Protein AF-A0A3C0CVM4-F1 (afdb_monomer_lite)

Secondary structure (DSSP, 8-state):
----TT-GGGSS--HHHHHHHHHHHHHHHHHH-GGGGTSPP-----TT--EEEEEEEE--------SS--S---SSEEEEEEEEE-----------GGG-

Foldseek 3Di:
DAPPPPCPVVDPDDPVRVVVVVVVVVVVCVVPVVVCVPDPDDDPPGPPDFWDKDFDKDACDDDDDDPVPPDPDDNIDGDDIDIGTDDDDDDDDDDDPVRD

Structure (mmCIF, N/CA/C/O backbone):
data_AF-A0A3C0CVM4-F1
#
_entry.id   AF-A0A3C0CVM4-F1
#
loop_
_atom_site.group_PDB
_atom_site.id
_atom_site.type_symbol
_atom_site.label_atom_id
_atom_site.label_alt_id
_atom_site.label_comp_id
_atom_site.label_asym_id
_atom_site.label_entity_id
_atom_site.label_seq_id
_atom_site.pdbx_PDB_ins_code
_atom_site.Cartn_x
_atom_site.Cartn_y
_atom_site.Cartn_z
_atom_site.occupancy
_atom_site.B_iso_or_equiv
_atom_site.auth_seq_id
_atom_site.auth_comp_id
_atom_site.auth_asym_id
_atom_site.auth_atom_id
_atom_site.pdbx_PDB_model_num
ATOM 1 N N . MET A 1 1 ? -4.529 21.313 1.629 1.00 33.03 1 M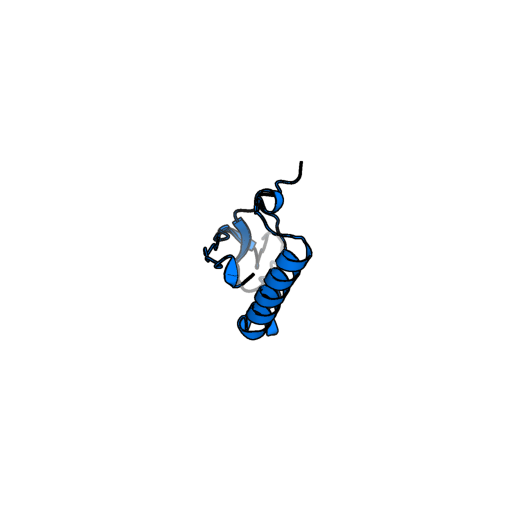ET A N 1
ATOM 2 C CA . MET A 1 1 ? -5.694 20.649 2.249 1.00 33.03 1 MET A CA 1
ATOM 3 C C . MET A 1 1 ? -5.475 19.150 2.100 1.00 33.03 1 MET A C 1
ATOM 5 O O . MET A 1 1 ? -5.660 18.626 1.011 1.00 33.03 1 MET A O 1
ATOM 9 N N . LEU A 1 2 ? -4.887 18.497 3.108 1.00 41.28 2 LEU A N 1
ATOM 10 C CA . LEU A 1 2 ? -4.549 17.072 3.027 1.00 41.28 2 LEU A CA 1
ATOM 11 C C . LEU A 1 2 ? -5.838 16.263 3.169 1.00 41.28 2 LEU A C 1
ATOM 13 O O . LEU A 1 2 ? -6.530 16.383 4.174 1.00 41.28 2 LEU A O 1
ATOM 17 N N . VAL A 1 3 ? -6.167 15.471 2.153 1.00 44.84 3 VAL A N 1
ATOM 18 C CA . VAL A 1 3 ? -7.326 14.578 2.169 1.00 44.84 3 VAL A CA 1
ATOM 19 C C . VAL A 1 3 ? -7.022 13.423 3.135 1.00 44.84 3 VAL A C 1
ATOM 21 O O . VAL A 1 3 ? -6.469 12.402 2.734 1.00 44.84 3 VAL A O 1
ATOM 24 N N . GLN A 1 4 ? -7.337 13.582 4.422 1.00 52.72 4 GLN A N 1
ATOM 25 C CA . GLN A 1 4 ? -7.409 12.463 5.366 1.00 52.72 4 GLN A CA 1
ATOM 26 C C . GLN A 1 4 ? -8.707 11.681 5.100 1.00 52.72 4 GLN A C 1
ATOM 28 O O . GLN A 1 4 ? -9.715 11.886 5.764 1.00 52.72 4 GLN A O 1
ATOM 33 N N . ASN A 1 5 ? -8.712 10.811 4.085 1.00 63.72 5 ASN A N 1
ATOM 34 C CA . ASN A 1 5 ? -9.898 10.034 3.689 1.00 63.72 5 ASN A CA 1
ATOM 35 C C . ASN A 1 5 ? -9.947 8.659 4.376 1.00 63.72 5 ASN A C 1
ATOM 37 O O . ASN A 1 5 ? -9.969 7.625 3.715 1.00 63.72 5 ASN A O 1
ATOM 41 N N . LEU A 1 6 ? -9.848 8.640 5.705 1.00 80.06 6 LEU A N 1
ATOM 42 C CA . LEU A 1 6 ? -9.957 7.401 6.490 1.00 80.06 6 LEU A CA 1
ATOM 43 C C . LEU A 1 6 ? -11.032 7.477 7.580 1.00 80.06 6 LEU A C 1
ATOM 45 O O . LEU A 1 6 ? -11.286 6.459 8.211 1.00 80.06 6 LEU A O 1
ATOM 49 N N . LEU A 1 7 ? -11.630 8.661 7.801 1.00 85.56 7 LEU A N 1
ATOM 50 C CA . LEU A 1 7 ? -12.728 8.908 8.752 1.00 85.56 7 LEU A CA 1
ATOM 51 C C . LEU A 1 7 ? -12.509 8.259 10.135 1.00 85.56 7 LEU A C 1
ATOM 53 O O . LEU A 1 7 ? -13.446 7.793 10.774 1.00 85.56 7 LEU A O 1
ATOM 57 N N . ARG A 1 8 ? -11.251 8.202 10.601 1.00 86.75 8 ARG A N 1
ATOM 58 C CA . ARG A 1 8 ? -10.894 7.508 11.851 1.00 86.75 8 ARG A CA 1
ATOM 59 C C . ARG A 1 8 ? -11.505 8.163 13.084 1.00 86.75 8 ARG A C 1
ATOM 61 O O . ARG A 1 8 ? -11.833 7.459 14.031 1.00 86.75 8 ARG A O 1
ATOM 68 N N . GLU A 1 9 ? -11.672 9.480 13.039 1.00 85.69 9 GLU A N 1
ATOM 69 C CA . GLU A 1 9 ? -12.250 10.275 14.128 1.00 85.69 9 GLU A CA 1
ATOM 70 C C . GLU A 1 9 ? -13.761 10.043 14.291 1.00 85.69 9 GLU A C 1
ATOM 72 O O . GLU A 1 9 ? -14.304 10.280 15.366 1.00 85.69 9 GLU A O 1
ATOM 77 N N . ASP A 1 10 ? -14.439 9.545 13.250 1.00 87.38 10 ASP A N 1
ATOM 78 C CA . ASP A 1 10 ? -15.871 9.226 13.303 1.00 87.38 10 ASP A CA 1
ATOM 79 C C . ASP A 1 10 ? -16.126 7.837 13.914 1.00 87.38 10 ASP A C 1
ATOM 81 O O . ASP A 1 10 ? -17.268 7.473 14.211 1.00 87.38 10 ASP A O 1
ATOM 85 N N . ALA A 1 11 ? -15.071 7.035 14.095 1.00 87.62 11 ALA A N 1
ATOM 86 C CA . ALA A 1 11 ? -15.173 5.730 14.724 1.00 87.62 11 ALA A CA 1
ATOM 87 C C . ALA A 1 11 ? -15.224 5.875 16.255 1.00 87.62 11 ALA A C 1
ATOM 89 O O . ALA A 1 11 ? -14.456 6.649 16.826 1.00 87.62 11 ALA A O 1
ATOM 90 N N . PRO A 1 12 ? -16.057 5.083 16.951 1.00 89.38 12 PRO A N 1
ATOM 91 C CA . PRO A 1 12 ? -16.182 5.131 18.405 1.00 89.38 12 PRO A CA 1
ATOM 92 C C . PRO A 1 12 ? -15.014 4.416 19.112 1.00 89.38 12 PRO A C 1
ATOM 94 O O . PRO A 1 12 ? -15.250 3.592 19.984 1.00 89.38 12 PRO A O 1
ATOM 97 N N . LEU A 1 13 ? -13.766 4.682 18.723 1.00 89.19 13 LEU A N 1
ATOM 98 C CA . LEU A 1 13 ? -12.576 4.026 19.270 1.00 89.19 13 LEU A CA 1
ATOM 99 C C . LEU A 1 13 ? -11.648 5.036 19.932 1.00 89.19 13 LEU A C 1
ATOM 101 O O . LEU A 1 13 ? -11.373 6.110 19.393 1.00 89.19 13 LEU A O 1
ATOM 105 N N . ALA A 1 14 ? -11.118 4.666 21.089 1.00 91.06 14 ALA A N 1
ATOM 106 C CA . ALA A 1 14 ? -10.116 5.448 21.781 1.00 91.06 14 ALA A CA 1
ATOM 107 C C . ALA A 1 14 ? -8.739 5.339 21.082 1.00 91.06 14 ALA A C 1
ATOM 109 O O . ALA A 1 14 ? -8.444 4.355 20.394 1.00 91.06 14 ALA A O 1
ATOM 110 N N . PRO A 1 15 ? -7.832 6.320 21.262 1.00 90.88 15 PRO A N 1
ATOM 111 C CA . PRO A 1 15 ? -6.527 6.314 20.590 1.00 90.88 15 PRO A CA 1
ATOM 112 C C . PRO A 1 15 ? -5.663 5.076 20.887 1.00 90.88 15 PRO A C 1
ATOM 114 O O . PRO A 1 15 ? -4.887 4.627 20.045 1.00 90.88 15 PRO A O 1
ATOM 117 N N . ASN A 1 16 ? -5.776 4.510 22.090 1.00 92.31 16 ASN A N 1
ATOM 118 C CA . ASN A 1 16 ? -5.091 3.277 22.480 1.00 92.31 16 ASN A CA 1
ATOM 119 C C . ASN A 1 16 ? -5.630 2.048 21.730 1.00 92.31 16 ASN A C 1
ATOM 121 O O . ASN A 1 16 ? -4.838 1.196 21.335 1.00 92.31 16 ASN A O 1
ATOM 125 N N . GLU A 1 17 ? -6.939 1.967 21.499 1.00 92.06 17 GLU A N 1
ATOM 126 C CA . GLU A 1 17 ? -7.572 0.876 20.746 1.00 92.06 17 GLU A CA 1
ATOM 127 C C . GLU A 1 17 ? -7.142 0.923 19.274 1.00 92.06 17 GLU A C 1
ATOM 129 O O . GLU A 1 17 ? -6.716 -0.089 18.715 1.00 92.06 17 GLU A O 1
ATOM 134 N N . TRP A 1 18 ? -7.121 2.121 18.677 1.00 92.31 18 TRP A N 1
ATOM 135 C CA . TRP A 1 18 ? -6.580 2.337 17.332 1.00 92.31 18 TRP A CA 1
ATOM 136 C C . TRP A 1 18 ? -5.123 1.891 17.204 1.00 92.31 18 TRP A C 1
ATOM 138 O O . TRP A 1 18 ? -4.766 1.212 16.241 1.00 92.31 18 TRP A O 1
ATOM 148 N N . ASN A 1 19 ? -4.289 2.220 18.193 1.00 93.88 19 ASN A N 1
ATOM 149 C CA . ASN A 1 1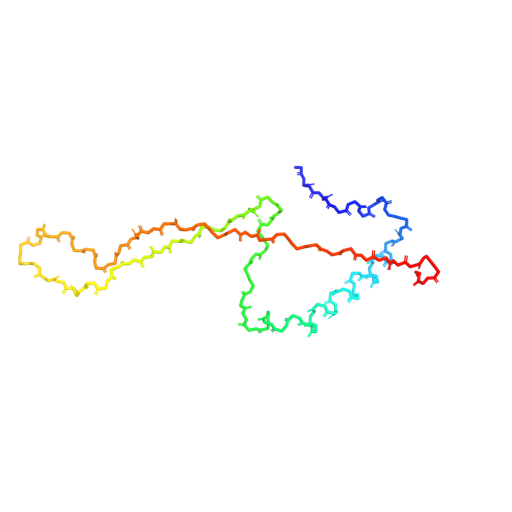9 ? -2.894 1.790 18.210 1.00 93.88 19 ASN A CA 1
ATOM 150 C C . ASN A 1 19 ? -2.764 0.260 18.264 1.00 93.88 19 ASN A C 1
ATOM 152 O O . ASN A 1 19 ? -1.919 -0.298 17.563 1.00 93.88 19 ASN A O 1
ATOM 156 N N . SER A 1 20 ? -3.599 -0.425 19.052 1.00 93.50 20 SER A N 1
ATOM 157 C CA . SER A 1 20 ? -3.622 -1.894 19.109 1.00 93.50 20 SER A CA 1
ATOM 158 C C . SER A 1 20 ? -3.961 -2.506 17.745 1.00 93.50 20 SER A C 1
ATOM 160 O O . SER A 1 20 ? -3.287 -3.437 17.295 1.00 93.50 20 SER A O 1
ATOM 162 N N . ILE A 1 21 ? -4.956 -1.944 17.050 1.00 92.88 21 ILE A N 1
ATOM 163 C CA . ILE A 1 21 ? -5.356 -2.375 15.702 1.00 92.88 21 ILE A CA 1
ATOM 164 C C . ILE A 1 21 ? -4.217 -2.143 14.701 1.00 92.88 21 ILE A C 1
ATOM 166 O O . ILE A 1 21 ? -3.832 -3.064 13.978 1.00 92.88 21 ILE A O 1
ATOM 170 N N . ASP A 1 22 ? -3.636 -0.942 14.678 1.00 94.88 22 ASP A N 1
ATOM 171 C CA . ASP A 1 22 ? -2.552 -0.595 13.755 1.00 94.88 22 ASP A CA 1
ATOM 172 C C . ASP A 1 22 ? -1.331 -1.503 13.955 1.00 94.88 22 ASP A C 1
ATOM 174 O O . ASP A 1 22 ? -0.744 -1.986 12.982 1.00 94.88 22 ASP A O 1
ATOM 178 N N . GLN A 1 23 ? -0.972 -1.806 15.205 1.00 97.12 23 GLN A N 1
ATOM 179 C CA . GLN A 1 23 ? 0.118 -2.732 15.511 1.00 97.12 23 GLN A CA 1
ATOM 180 C C . GLN A 1 23 ? -0.166 -4.143 14.992 1.00 97.12 23 GLN A C 1
ATOM 182 O O . GLN A 1 23 ? 0.698 -4.738 14.341 1.00 97.12 23 GLN A O 1
ATOM 187 N N . ALA A 1 24 ? -1.369 -4.670 15.231 1.00 95.44 24 ALA A N 1
ATOM 188 C CA . ALA A 1 24 ? -1.758 -5.992 14.749 1.00 95.44 24 ALA A CA 1
ATOM 189 C C . ALA A 1 24 ? -1.703 -6.077 13.213 1.00 95.44 24 ALA A C 1
ATOM 191 O O . ALA A 1 24 ? -1.143 -7.032 12.659 1.00 95.44 24 ALA A O 1
ATOM 192 N N . VAL A 1 25 ? -2.206 -5.052 12.516 1.00 95.00 25 VAL A N 1
ATOM 193 C CA . VAL A 1 25 ? -2.187 -4.966 11.047 1.00 95.00 25 VAL A CA 1
ATOM 194 C C . VAL A 1 25 ? -0.755 -4.893 10.515 1.00 95.00 25 VAL A C 1
ATOM 196 O O . VAL A 1 25 ? -0.387 -5.664 9.625 1.00 95.00 25 VAL A O 1
ATOM 199 N N . VAL A 1 26 ? 0.079 -4.007 11.066 1.00 96.25 26 VAL A N 1
ATOM 200 C CA . VAL A 1 26 ? 1.466 -3.820 10.612 1.00 96.25 26 VAL A CA 1
ATOM 201 C C . VAL A 1 26 ? 2.300 -5.079 10.843 1.00 96.25 26 VAL A C 1
ATOM 203 O O . VAL A 1 26 ? 3.053 -5.478 9.950 1.00 96.25 26 VAL A O 1
ATOM 206 N N . ASN A 1 27 ? 2.164 -5.726 12.001 1.00 97.06 27 ASN A N 1
ATOM 207 C CA . ASN A 1 27 ? 2.898 -6.953 12.313 1.00 97.06 27 ASN A CA 1
A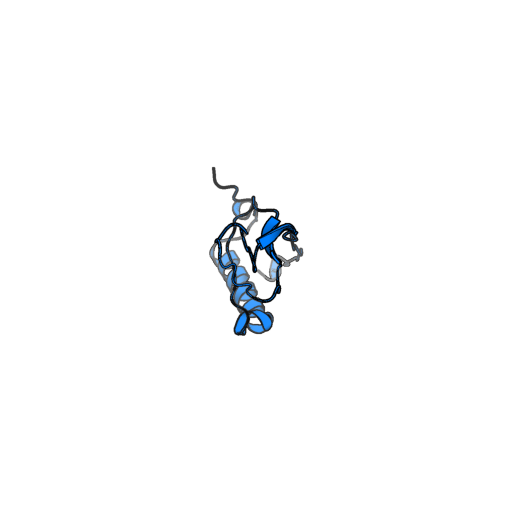TOM 208 C C . ASN A 1 27 ? 2.497 -8.087 11.365 1.00 97.06 27 ASN A C 1
ATOM 210 O O . ASN A 1 27 ? 3.359 -8.692 10.724 1.00 97.06 27 ASN A O 1
ATOM 214 N N . THR A 1 28 ? 1.193 -8.279 11.160 1.00 96.50 28 THR A N 1
ATOM 215 C CA . THR A 1 28 ? 0.680 -9.275 10.212 1.00 96.50 28 THR A CA 1
ATOM 216 C C . THR A 1 28 ? 1.178 -9.002 8.789 1.00 96.50 28 THR A C 1
ATOM 218 O O . THR A 1 28 ? 1.629 -9.913 8.092 1.00 96.50 28 THR A O 1
ATOM 221 N N . ALA A 1 29 ? 1.164 -7.742 8.344 1.00 94.50 29 ALA A N 1
ATOM 222 C CA . ALA A 1 29 ? 1.643 -7.367 7.016 1.00 94.50 29 ALA A CA 1
ATOM 223 C C . ALA A 1 29 ? 3.144 -7.654 6.831 1.00 94.50 29 ALA A C 1
ATOM 225 O O . ALA A 1 29 ? 3.539 -8.181 5.79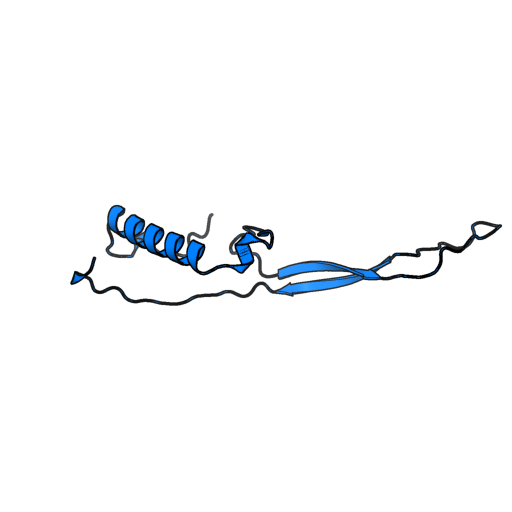0 1.00 94.50 29 ALA A O 1
ATOM 226 N N . LYS A 1 30 ? 3.985 -7.363 7.834 1.00 93.31 30 LYS A N 1
ATOM 227 C CA . LYS A 1 30 ? 5.431 -7.660 7.800 1.00 93.31 30 LYS A CA 1
ATOM 228 C C . LYS A 1 30 ? 5.718 -9.159 7.661 1.00 93.31 30 LYS A C 1
ATOM 230 O O . LYS A 1 30 ? 6.640 -9.561 6.943 1.00 93.31 30 LYS A O 1
ATOM 235 N N . GLU A 1 31 ? 4.928 -9.993 8.328 1.00 95.12 31 GLU A N 1
ATOM 236 C CA . GLU A 1 31 ? 5.080 -11.447 8.273 1.00 95.12 31 GLU A CA 1
ATOM 237 C C . GLU A 1 31 ? 4.629 -12.029 6.930 1.00 95.12 31 GLU A C 1
ATOM 239 O O . GLU A 1 31 ? 5.299 -12.912 6.392 1.00 95.12 31 GLU A O 1
ATOM 244 N N . ARG A 1 32 ? 3.524 -11.520 6.369 1.00 95.81 32 ARG A N 1
ATOM 245 C CA . ARG A 1 32 ? 2.874 -12.098 5.182 1.00 95.81 32 ARG A CA 1
ATOM 246 C C . ARG A 1 32 ? 3.370 -11.539 3.847 1.00 95.81 32 ARG A C 1
ATOM 248 O O . ARG A 1 32 ? 3.401 -12.277 2.865 1.00 95.81 32 ARG A O 1
ATOM 255 N N . LEU A 1 33 ? 3.786 -10.272 3.774 1.00 93.94 33 LEU A N 1
ATOM 256 C CA . LEU A 1 33 ? 4.230 -9.631 2.525 1.00 93.94 33 LEU A CA 1
ATOM 257 C C . LEU A 1 33 ? 5.688 -9.980 2.181 1.00 93.94 33 LEU A C 1
ATOM 259 O O . LEU A 1 33 ? 6.584 -9.138 2.237 1.00 93.94 33 LEU A O 1
ATOM 263 N N . VAL A 1 34 ? 5.925 -11.233 1.787 1.00 94.38 34 VAL A N 1
ATOM 264 C CA . VAL A 1 34 ? 7.272 -11.775 1.537 1.00 94.38 34 VAL A CA 1
ATOM 265 C C . VAL A 1 34 ? 8.035 -11.076 0.408 1.00 94.38 34 VAL A C 1
ATOM 267 O O . VAL A 1 34 ? 9.232 -10.842 0.554 1.00 94.38 34 VAL A O 1
ATOM 270 N N . CYS A 1 35 ? 7.373 -10.673 -0.682 1.00 93.75 35 CYS A N 1
ATOM 271 C CA . CYS A 1 35 ? 8.056 -10.064 -1.832 1.00 93.75 35 CYS A CA 1
ATOM 272 C C . CYS A 1 35 ? 8.744 -8.733 -1.486 1.00 93.75 35 CYS A C 1
ATOM 274 O O . CYS A 1 35 ? 9.795 -8.418 -2.036 1.00 93.75 35 CYS A O 1
ATOM 276 N N . ARG A 1 36 ? 8.209 -7.977 -0.515 1.00 91.56 36 ARG A N 1
ATOM 277 C CA . ARG A 1 36 ? 8.795 -6.702 -0.056 1.00 91.56 36 ARG A CA 1
ATOM 278 C C . ARG A 1 36 ? 10.137 -6.865 0.666 1.00 91.56 36 ARG A C 1
ATOM 280 O O . ARG A 1 36 ? 10.773 -5.867 0.978 1.00 91.56 36 ARG A O 1
ATOM 287 N N . ARG A 1 37 ? 10.558 -8.100 0.962 1.00 90.06 37 ARG A N 1
ATOM 288 C CA . ARG A 1 37 ? 11.848 -8.386 1.610 1.00 90.06 37 ARG A CA 1
ATOM 289 C C . ARG A 1 37 ? 13.029 -8.300 0.646 1.00 90.06 37 ARG A C 1
ATOM 291 O O . ARG A 1 37 ? 14.147 -8.106 1.102 1.00 90.06 37 ARG A O 1
ATOM 298 N N . PHE A 1 38 ? 12.788 -8.466 -0.653 1.00 93.94 38 PHE A N 1
ATOM 299 C CA . PHE A 1 38 ? 13.843 -8.469 -1.672 1.00 93.94 38 PHE A CA 1
ATOM 300 C C . PHE A 1 38 ? 13.530 -7.583 -2.884 1.00 93.94 38 PHE A C 1
ATOM 302 O O . PHE A 1 38 ? 14.447 -7.219 -3.613 1.00 93.94 38 PHE A O 1
ATOM 309 N N . ILE A 1 39 ? 12.267 -7.200 -3.100 1.00 94.12 39 ILE A N 1
ATOM 310 C CA . ILE A 1 39 ? 11.897 -6.182 -4.088 1.00 94.12 39 ILE A CA 1
ATOM 311 C C . ILE A 1 39 ? 11.851 -4.822 -3.394 1.00 94.12 39 ILE A C 1
ATOM 313 O O . ILE A 1 39 ? 11.100 -4.639 -2.431 1.00 94.12 39 ILE A O 1
ATOM 317 N N . SER A 1 40 ? 12.624 -3.863 -3.906 1.00 91.81 40 SER A N 1
ATOM 318 C CA . SER A 1 40 ? 12.620 -2.482 -3.423 1.00 91.81 40 SER A CA 1
ATOM 319 C C . SER A 1 40 ? 11.228 -1.863 -3.526 1.00 91.81 40 SER A C 1
ATOM 321 O O . SER A 1 40 ? 10.560 -1.945 -4.558 1.00 91.81 40 SER A O 1
ATOM 323 N N . VAL A 1 41 ? 10.793 -1.218 -2.447 1.00 90.19 41 VAL A N 1
ATOM 324 C CA . VAL A 1 41 ? 9.507 -0.520 -2.403 1.00 90.19 41 VAL A CA 1
ATOM 325 C C . VAL A 1 41 ? 9.667 0.867 -3.021 1.00 90.19 41 VAL A C 1
ATOM 327 O O . VAL A 1 41 ? 10.553 1.623 -2.633 1.00 90.19 41 VAL A O 1
ATOM 330 N N . PHE A 1 42 ? 8.784 1.207 -3.958 1.00 87.19 42 PHE A N 1
ATOM 331 C CA . PHE A 1 42 ? 8.712 2.525 -4.586 1.00 87.19 42 PHE A CA 1
ATOM 332 C C . PHE A 1 42 ? 7.484 3.289 -4.070 1.00 87.19 42 PHE A C 1
ATOM 334 O O . PHE A 1 42 ? 6.362 2.792 -4.170 1.00 87.19 42 PHE A O 1
ATOM 341 N N . GLY A 1 43 ? 7.683 4.480 -3.500 1.00 86.56 43 GLY A N 1
ATOM 342 C CA . GLY A 1 43 ? 6.619 5.314 -2.921 1.00 86.56 43 GLY A CA 1
ATOM 343 C C . GLY A 1 43 ? 6.952 5.822 -1.509 1.00 86.56 43 GLY A C 1
ATOM 344 O O . GLY A 1 43 ? 8.064 5.589 -1.036 1.00 86.56 43 GLY A O 1
ATOM 345 N N . PRO A 1 44 ? 6.015 6.500 -0.812 1.00 87.50 44 PRO A N 1
ATOM 346 C CA . PRO A 1 44 ? 4.593 6.671 -1.129 1.00 87.50 44 PRO A CA 1
ATOM 347 C C . PRO A 1 44 ? 4.330 7.782 -2.157 1.00 87.50 44 PRO A C 1
ATOM 349 O O . PRO A 1 44 ? 4.827 8.893 -2.027 1.00 87.50 44 PRO A O 1
ATOM 352 N N . LEU A 1 45 ? 3.505 7.491 -3.165 1.00 88.50 45 LEU A N 1
ATOM 353 C CA . LEU A 1 45 ? 3.209 8.429 -4.260 1.00 88.50 45 LEU A CA 1
ATOM 354 C C . LEU A 1 45 ? 2.088 9.429 -3.923 1.00 88.50 45 LEU A C 1
ATOM 356 O O . LEU A 1 45 ? 1.948 10.450 -4.585 1.00 88.50 45 LEU A O 1
ATOM 360 N N . GLY A 1 46 ? 1.316 9.161 -2.868 1.00 85.44 46 GLY A N 1
ATOM 361 C CA . GLY A 1 46 ? 0.168 9.972 -2.460 1.00 85.44 46 GLY A CA 1
ATOM 362 C C . GLY A 1 46 ? -1.154 9.507 -3.081 1.00 85.44 46 GLY A C 1
ATOM 363 O O . GLY A 1 46 ? -1.181 8.796 -4.082 1.00 85.44 46 GLY A O 1
ATOM 364 N N . ALA A 1 47 ? -2.270 9.910 -2.465 1.00 80.00 47 ALA A N 1
ATOM 365 C CA . ALA A 1 47 ? -3.614 9.418 -2.799 1.00 80.00 47 ALA A CA 1
ATOM 366 C C . ALA A 1 47 ? -4.146 9.875 -4.174 1.00 80.00 47 ALA A C 1
ATOM 368 O O . ALA A 1 47 ? -5.108 9.305 -4.675 1.00 80.00 47 ALA A O 1
ATOM 369 N N . GLY A 1 48 ? -3.541 10.904 -4.777 1.00 83.94 48 GLY A N 1
ATOM 370 C CA . GLY A 1 48 ? -3.955 11.436 -6.080 1.00 83.94 48 GLY A CA 1
ATOM 371 C C . GLY A 1 48 ? -3.270 10.787 -7.286 1.00 83.94 48 GLY A C 1
ATOM 372 O O . GLY A 1 48 ? -3.632 11.096 -8.418 1.00 83.94 48 GLY A O 1
ATOM 373 N N . VAL A 1 49 ? -2.273 9.920 -7.079 1.00 89.31 49 VAL A N 1
ATOM 374 C CA . VAL A 1 49 ? -1.505 9.326 -8.182 1.00 89.31 49 VAL A CA 1
ATOM 375 C C . VAL A 1 49 ? -2.197 8.063 -8.678 1.00 89.31 49 VAL A C 1
ATOM 377 O O . VAL A 1 49 ? -2.336 7.092 -7.942 1.00 89.31 49 VAL A O 1
ATOM 380 N N . GLN A 1 50 ? -2.608 8.076 -9.946 1.00 90.38 50 GLN A N 1
ATOM 381 C CA . GLN A 1 50 ? -3.353 6.977 -10.571 1.00 90.38 50 GLN A CA 1
ATOM 382 C C . GLN A 1 50 ? -2.505 6.117 -11.513 1.00 90.38 50 GLN A C 1
ATOM 384 O O . GLN A 1 50 ? -2.876 4.981 -11.798 1.00 90.38 50 GLN A O 1
ATOM 389 N N . ALA A 1 51 ? -1.377 6.631 -12.008 1.00 91.62 51 ALA A N 1
ATOM 390 C CA . ALA A 1 51 ? -0.497 5.903 -12.913 1.00 91.62 51 ALA A CA 1
ATOM 391 C C . ALA A 1 51 ? 0.958 6.364 -12.788 1.00 91.62 51 ALA A C 1
ATOM 393 O O . ALA A 1 51 ? 1.231 7.503 -12.409 1.00 91.62 51 ALA A O 1
ATOM 394 N N . ILE A 1 52 ? 1.882 5.474 -13.145 1.00 91.81 52 ILE A N 1
ATOM 395 C CA . ILE A 1 52 ? 3.317 5.748 -13.240 1.00 91.81 52 ILE A CA 1
ATOM 396 C C . ILE A 1 52 ? 3.704 5.781 -14.718 1.00 91.81 52 ILE A C 1
ATOM 398 O O . ILE A 1 52 ? 3.357 4.870 -15.475 1.00 91.81 52 ILE A O 1
ATOM 402 N N . CYS A 1 53 ? 4.431 6.821 -15.123 1.00 90.31 53 CYS A N 1
ATOM 403 C CA . CYS A 1 53 ? 5.041 6.893 -16.447 1.00 90.31 53 CYS A CA 1
ATOM 404 C C . CYS A 1 53 ? 6.241 5.945 -16.511 1.00 90.31 53 CYS A C 1
ATOM 406 O O . CYS A 1 53 ? 7.149 6.037 -15.687 1.00 90.31 53 CYS A O 1
ATOM 408 N N . GLN A 1 54 ? 6.258 5.070 -17.507 1.00 88.88 54 GLN A N 1
ATOM 409 C CA . GLN A 1 54 ? 7.380 4.201 -17.825 1.00 88.88 54 GLN A CA 1
ATOM 410 C C . GLN A 1 54 ? 7.795 4.449 -19.274 1.00 88.88 54 GLN A C 1
ATOM 412 O O . GLN A 1 54 ? 7.059 4.100 -20.201 1.00 88.88 54 GLN A O 1
ATOM 417 N N . ASP A 1 55 ? 8.980 5.025 -19.448 1.00 88.56 55 ASP A N 1
ATOM 418 C CA . ASP A 1 55 ? 9.595 5.213 -20.758 1.00 88.56 55 ASP A CA 1
ATOM 419 C C . ASP A 1 55 ? 10.263 3.907 -21.200 1.00 88.56 55 ASP A C 1
ATOM 421 O O . ASP A 1 55 ? 11.049 3.310 -20.462 1.00 88.56 55 ASP A O 1
ATOM 425 N N . ILE A 1 56 ? 9.890 3.437 -22.388 1.00 84.19 56 ILE A N 1
ATOM 426 C CA . ILE A 1 56 ? 10.437 2.247 -23.031 1.00 84.19 56 ILE A CA 1
ATOM 427 C C . ILE A 1 56 ? 11.401 2.741 -24.107 1.00 84.19 56 ILE A C 1
ATOM 429 O O . ILE A 1 56 ? 11.003 3.422 -25.055 1.00 84.19 56 ILE A O 1
ATOM 433 N N . PHE A 1 57 ? 12.677 2.425 -23.918 1.00 83.62 57 PHE A N 1
ATOM 434 C CA . PHE A 1 57 ? 13.731 2.701 -24.883 1.00 83.62 57 PHE A CA 1
ATOM 435 C C . PHE A 1 57 ? 13.935 1.469 -25.764 1.00 83.62 57 PHE A C 1
ATOM 437 O O . PHE A 1 57 ? 13.944 0.346 -25.257 1.00 83.62 57 PHE A O 1
ATOM 444 N N . ALA A 1 58 ? 14.104 1.697 -27.061 1.00 76.94 58 ALA A N 1
ATOM 445 C CA . ALA A 1 58 ? 14.416 0.682 -28.056 1.00 76.94 58 ALA A CA 1
ATOM 446 C C . ALA A 1 58 ? 15.620 1.124 -28.895 1.00 76.94 58 ALA A C 1
ATOM 448 O O . ALA A 1 58 ? 16.206 2.178 -28.654 1.00 76.94 58 ALA A O 1
ATOM 449 N N . GLY A 1 59 ? 16.016 0.295 -29.854 1.00 73.19 59 GLY A N 1
ATOM 450 C CA . GLY A 1 59 ? 17.291 0.422 -30.550 1.00 73.19 59 GLY A CA 1
ATOM 451 C C . GLY A 1 59 ? 18.304 -0.563 -29.973 1.00 73.19 59 GLY A C 1
ATOM 452 O O . GLY A 1 59 ? 18.721 -0.480 -28.818 1.00 73.19 59 GLY A O 1
ATOM 453 N N . VAL A 1 60 ? 18.642 -1.553 -30.790 1.00 67.00 60 VAL A N 1
ATOM 454 C CA . VAL A 1 60 ? 19.760 -2.489 -30.588 1.00 67.00 60 VAL A CA 1
ATOM 455 C C . VAL A 1 60 ? 20.642 -2.505 -31.836 1.00 67.00 60 VAL A C 1
ATOM 457 O O . VAL A 1 60 ? 21.346 -3.478 -32.105 1.00 67.00 60 VAL A O 1
ATOM 460 N N . ASP A 1 61 ? 20.566 -1.436 -32.627 1.00 71.88 61 ASP A N 1
ATOM 461 C CA . ASP A 1 61 ? 21.295 -1.335 -33.878 1.00 71.88 61 ASP A CA 1
ATOM 462 C C . ASP A 1 61 ? 22.796 -1.290 -33.596 1.00 71.88 61 ASP A C 1
ATOM 464 O O . ASP A 1 61 ? 23.265 -0.665 -32.637 1.00 71.88 61 ASP A O 1
ATOM 468 N N . ALA A 1 62 ? 23.564 -1.999 -34.426 1.00 69.38 62 ALA A N 1
ATOM 469 C CA . ALA A 1 62 ? 25.012 -1.993 -34.319 1.00 69.38 62 ALA A CA 1
ATOM 470 C C . ALA A 1 62 ? 25.520 -0.556 -34.478 1.00 69.38 62 ALA A C 1
ATOM 472 O O . ALA A 1 62 ? 25.086 0.156 -35.382 1.00 69.38 62 ALA A O 1
ATOM 473 N N . GLY A 1 63 ? 26.451 -0.140 -33.616 1.00 67.25 63 GLY A N 1
ATOM 474 C CA . GLY A 1 63 ? 27.097 1.161 -33.749 1.00 67.25 63 GLY A CA 1
ATOM 475 C C . GLY A 1 63 ? 27.757 1.265 -35.120 1.00 67.25 63 GLY A C 1
ATOM 476 O O . GLY A 1 63 ? 28.663 0.492 -35.431 1.00 67.25 63 GLY A O 1
ATOM 477 N N . GLN A 1 64 ? 27.279 2.190 -35.946 1.00 66.44 64 GLN A N 1
ATOM 478 C CA . GLN A 1 64 ? 27.851 2.450 -37.261 1.00 66.44 64 GLN A CA 1
ATOM 479 C C . GLN A 1 64 ? 28.854 3.603 -37.159 1.00 66.44 64 GLN A C 1
ATOM 481 O O . GLN A 1 64 ? 28.761 4.461 -36.281 1.00 66.44 64 GLN A O 1
ATOM 486 N N . MET A 1 65 ? 29.859 3.596 -38.030 1.00 67.00 65 MET A N 1
ATOM 487 C CA . MET A 1 65 ? 30.829 4.681 -38.144 1.00 67.00 65 MET A CA 1
ATOM 488 C C . MET A 1 65 ? 30.715 5.265 -39.546 1.00 67.00 65 MET A C 1
ATOM 490 O O . MET A 1 65 ? 30.993 4.573 -40.524 1.00 67.00 65 MET A O 1
ATOM 494 N N . SER A 1 66 ? 30.316 6.533 -39.639 1.00 73.31 66 SER A N 1
ATOM 495 C CA . SER A 1 66 ? 30.277 7.270 -40.903 1.00 73.31 66 SER A CA 1
ATOM 496 C C . SER A 1 66 ? 31.544 8.108 -41.061 1.00 73.31 66 SER A C 1
ATOM 498 O O . SER A 1 66 ? 31.974 8.786 -40.129 1.00 73.31 66 SER A O 1
ATOM 500 N N . LEU A 1 67 ? 32.147 8.072 -42.251 1.00 74.12 67 LEU A N 1
ATOM 501 C CA . LEU A 1 67 ? 33.374 8.813 -42.571 1.00 74.12 67 LEU A CA 1
ATOM 502 C C . LEU A 1 67 ? 33.148 10.334 -42.637 1.00 74.12 67 LEU A C 1
ATOM 504 O O . LEU A 1 67 ? 34.069 11.102 -42.375 1.00 74.12 67 LEU A O 1
ATOM 508 N N . LEU A 1 68 ? 31.931 10.754 -42.990 1.00 82.38 68 LEU A N 1
ATOM 509 C CA . LEU A 1 68 ? 31.543 12.160 -43.152 1.00 82.38 68 LEU A CA 1
ATOM 510 C C . LEU A 1 68 ? 30.738 12.692 -41.955 1.00 82.38 68 LEU A C 1
ATOM 512 O O . LEU A 1 68 ? 30.542 13.897 -41.845 1.00 82.38 68 LEU A O 1
ATOM 516 N N . GLY A 1 69 ? 30.291 11.810 -41.053 1.00 71.12 69 GLY A N 1
ATOM 517 C CA . GLY A 1 69 ? 29.493 12.188 -39.881 1.00 71.12 69 GLY A CA 1
ATOM 518 C C . GLY A 1 69 ? 28.085 12.694 -40.213 1.00 71.12 69 GLY A C 1
ATOM 519 O O . GLY A 1 69 ? 27.488 13.379 -39.395 1.00 71.12 69 GLY A O 1
ATOM 520 N N . GLU A 1 70 ? 27.569 12.385 -41.406 1.00 72.88 70 GLU A N 1
ATOM 521 C CA . GLU A 1 70 ? 26.272 12.881 -41.902 1.00 72.88 70 GLU A CA 1
ATOM 522 C C . GLU A 1 70 ? 25.058 12.123 -41.337 1.00 72.88 70 GLU A C 1
ATOM 524 O O . GLU A 1 70 ? 23.927 12.578 -41.487 1.00 72.88 70 GLU A O 1
ATOM 529 N N . GLU A 1 71 ? 25.272 10.977 -40.687 1.00 68.88 71 GLU A N 1
ATOM 530 C CA . GLU A 1 71 ? 24.197 10.167 -40.114 1.00 68.88 71 GLU A CA 1
ATOM 531 C C . GLU A 1 71 ? 24.064 10.426 -38.609 1.00 68.88 71 GLU A C 1
ATOM 533 O O . GLU A 1 71 ? 24.987 10.160 -37.835 1.00 68.88 71 GLU A O 1
ATOM 538 N N . ASP A 1 72 ? 22.885 10.892 -38.189 1.00 62.97 72 ASP A N 1
ATOM 539 C CA . ASP A 1 72 ? 22.482 10.918 -36.781 1.00 62.97 72 ASP A CA 1
ATOM 540 C C . ASP A 1 72 ? 22.150 9.489 -36.333 1.00 62.97 72 ASP A C 1
ATOM 542 O O . ASP A 1 72 ? 21.012 9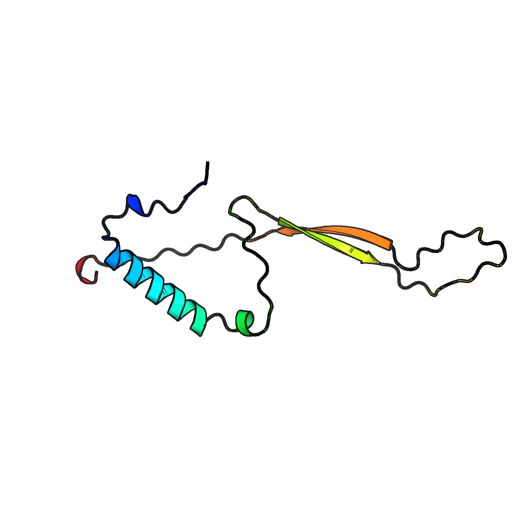.016 -36.388 1.00 62.97 72 ASP A O 1
ATOM 546 N N . ILE A 1 73 ? 23.186 8.757 -35.930 1.00 67.56 73 ILE A N 1
ATOM 547 C CA . ILE A 1 73 ? 23.052 7.373 -35.484 1.00 67.56 73 ILE A CA 1
ATOM 548 C C . ILE A 1 73 ? 22.601 7.396 -34.021 1.00 67.56 73 ILE A C 1
ATOM 550 O O . ILE A 1 73 ? 23.372 7.715 -33.112 1.00 67.56 73 ILE A O 1
ATOM 554 N N . HIS A 1 74 ? 21.340 7.035 -33.786 1.00 68.50 74 HIS A N 1
ATOM 555 C CA . HIS A 1 74 ? 20.769 6.860 -32.450 1.00 68.50 74 HIS A CA 1
ATOM 556 C C . HIS A 1 74 ? 20.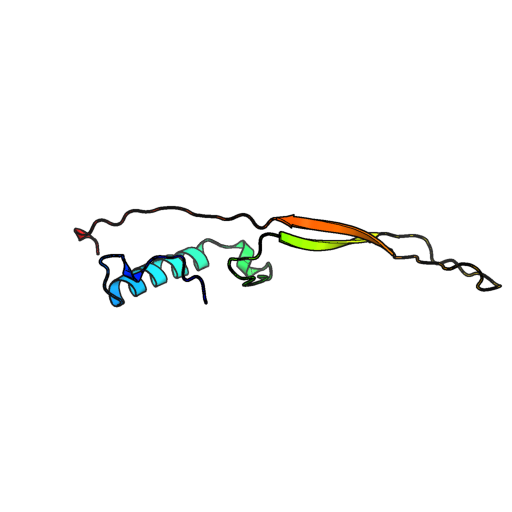581 5.365 -32.154 1.00 68.50 74 HIS A C 1
ATOM 558 O O . HIS A 1 74 ? 19.464 4.853 -32.266 1.00 68.50 74 HIS A O 1
ATOM 564 N N . PRO A 1 75 ? 21.653 4.643 -31.764 1.00 71.50 75 PRO A N 1
ATOM 565 C CA . PRO A 1 75 ? 21.583 3.202 -31.525 1.00 71.50 75 PRO A CA 1
ATOM 566 C C . PRO A 1 75 ? 20.648 2.847 -30.361 1.00 71.50 75 PRO A C 1
ATOM 568 O O . PRO A 1 75 ? 20.205 1.710 -30.271 1.00 71.50 75 PRO A O 1
ATOM 571 N N . VAL A 1 76 ? 20.319 3.820 -29.501 1.00 77.06 76 VAL A N 1
ATOM 572 C CA . VAL A 1 76 ? 19.239 3.750 -28.511 1.00 77.06 76 VAL A CA 1
ATOM 573 C C . VAL A 1 76 ? 18.381 5.008 -28.643 1.00 77.06 76 VAL A C 1
ATOM 575 O O . VAL A 1 76 ? 18.904 6.122 -28.609 1.00 77.06 76 VAL A O 1
ATOM 578 N N . HIS A 1 77 ? 17.068 4.839 -28.757 1.00 77.25 77 HIS A N 1
ATOM 579 C CA . HIS A 1 77 ? 16.084 5.914 -28.831 1.00 77.25 77 HIS A CA 1
ATOM 580 C C . HIS A 1 77 ? 14.869 5.615 -27.939 1.00 77.25 77 HIS A C 1
ATOM 582 O O . HIS A 1 77 ? 14.556 4.468 -27.625 1.00 77.25 77 HIS A O 1
ATOM 588 N N . ALA A 1 78 ? 14.177 6.661 -27.483 1.00 74.75 78 ALA A N 1
ATOM 589 C CA . ALA A 1 78 ? 12.923 6.498 -26.750 1.00 74.75 78 ALA A CA 1
ATOM 590 C C . ALA A 1 78 ? 11.818 6.105 -27.739 1.00 74.75 78 ALA A C 1
ATOM 592 O O . ALA A 1 78 ? 11.468 6.897 -28.609 1.00 74.75 78 ALA A O 1
ATOM 593 N N . GLU A 1 79 ? 11.282 4.893 -27.620 1.00 80.69 79 GLU A N 1
ATOM 594 C CA . GLU A 1 79 ? 10.284 4.380 -28.562 1.00 80.69 79 GLU A CA 1
ATOM 595 C C . GLU A 1 79 ? 8.875 4.778 -28.131 1.00 80.69 79 GLU A C 1
ATOM 597 O O . GLU A 1 79 ? 8.076 5.273 -28.922 1.00 80.69 79 GLU A O 1
ATOM 602 N N . THR A 1 80 ? 8.536 4.555 -26.860 1.00 83.81 80 THR A N 1
ATOM 603 C CA . THR A 1 80 ? 7.175 4.780 -26.368 1.00 83.81 80 THR A CA 1
ATOM 604 C C . THR A 1 80 ? 7.160 5.075 -24.875 1.00 83.81 80 THR A C 1
ATOM 606 O O . THR A 1 80 ? 7.870 4.456 -24.085 1.00 83.81 80 THR A O 1
ATOM 609 N N . ARG A 1 81 ? 6.275 5.986 -24.464 1.00 86.81 81 ARG A N 1
ATOM 610 C CA . ARG A 1 81 ? 5.899 6.179 -23.061 1.00 86.81 81 ARG A CA 1
ATOM 611 C C . ARG A 1 81 ? 4.651 5.362 -22.755 1.00 86.81 81 ARG A C 1
ATOM 613 O O . ARG A 1 81 ? 3.593 5.595 -23.335 1.00 86.81 81 ARG A O 1
ATOM 620 N N . SER A 1 82 ? 4.762 4.428 -21.817 1.00 89.69 82 SER A N 1
ATOM 621 C CA . SER A 1 82 ? 3.627 3.657 -21.309 1.00 89.69 82 SER A CA 1
ATOM 622 C C . SER A 1 82 ? 3.203 4.158 -19.930 1.00 89.69 82 SER A C 1
ATOM 624 O O . SER A 1 82 ? 4.037 4.528 -19.107 1.00 89.69 82 SER A O 1
ATOM 626 N N . PHE A 1 83 ? 1.900 4.167 -19.660 1.00 92.62 83 PHE A N 1
ATOM 627 C CA . PHE A 1 83 ? 1.358 4.517 -18.349 1.00 92.62 83 PHE A CA 1
ATOM 628 C C . PHE A 1 83 ? 0.898 3.244 -17.647 1.00 92.62 83 PHE A C 1
ATOM 630 O O . PHE A 1 83 ? 0.031 2.528 -18.149 1.00 92.62 83 PHE A O 1
ATOM 637 N N . LYS A 1 84 ? 1.491 2.942 -16.492 1.00 93.06 84 LYS A N 1
ATOM 638 C CA . LYS A 1 84 ? 1.118 1.785 -15.674 1.00 93.06 84 LYS A CA 1
ATOM 639 C C . LYS A 1 84 ? 0.141 2.235 -14.587 1.00 93.06 84 LYS A C 1
ATOM 641 O O . LYS A 1 84 ? 0.560 2.994 -13.712 1.00 93.06 84 LYS A O 1
ATOM 646 N N . PRO A 1 85 ? -1.139 1.821 -14.632 1.00 92.00 85 PRO A N 1
ATOM 647 C CA . PRO A 1 85 ? -2.113 2.223 -13.626 1.00 92.00 85 PRO A CA 1
ATOM 648 C C . PRO A 1 85 ? -1.778 1.603 -12.265 1.00 92.00 85 PRO A C 1
ATOM 650 O O . PRO A 1 85 ? -1.323 0.461 -12.185 1.00 92.00 85 PRO A O 1
ATOM 653 N N . ILE A 1 86 ? -2.025 2.353 -11.195 1.00 91.69 86 ILE A N 1
ATOM 654 C CA . ILE A 1 86 ? -1.880 1.894 -9.814 1.00 91.69 86 ILE A CA 1
ATOM 655 C C . ILE A 1 86 ? -3.254 1.410 -9.331 1.00 91.69 86 ILE A C 1
ATOM 657 O O . ILE A 1 86 ? -4.178 2.220 -9.237 1.00 91.69 86 ILE A O 1
ATOM 661 N N . PRO A 1 87 ? -3.426 0.115 -9.019 1.00 90.50 87 PRO A N 1
ATOM 662 C CA . PRO A 1 87 ? -4.695 -0.387 -8.514 1.00 90.50 87 PRO A CA 1
ATOM 663 C C . PRO A 1 87 ? -4.934 0.061 -7.066 1.00 90.50 87 PRO A C 1
ATOM 665 O O . PRO A 1 87 ? -4.021 0.048 -6.238 1.00 90.50 87 PRO A O 1
ATOM 668 N N . ILE A 1 88 ? -6.186 0.392 -6.745 1.00 88.50 88 ILE A N 1
ATOM 669 C CA . ILE A 1 88 ? -6.635 0.606 -5.365 1.00 88.50 88 ILE A CA 1
ATOM 670 C C . ILE A 1 88 ? -7.048 -0.748 -4.786 1.00 88.50 88 ILE A C 1
ATOM 672 O O . ILE A 1 88 ? -7.885 -1.444 -5.359 1.00 88.50 88 ILE A O 1
ATOM 676 N N . ILE A 1 89 ? -6.468 -1.114 -3.644 1.00 90.19 89 ILE A N 1
ATOM 677 C CA . ILE A 1 89 ? -6.812 -2.332 -2.904 1.00 90.19 89 ILE A CA 1
ATOM 678 C C . ILE A 1 89 ? -7.468 -1.907 -1.595 1.00 90.19 89 ILE A C 1
ATOM 680 O O . ILE A 1 89 ? -6.875 -1.154 -0.825 1.00 90.19 89 ILE A O 1
ATOM 684 N N . TYR A 1 90 ? -8.669 -2.412 -1.334 1.00 91.31 90 TYR A N 1
ATOM 685 C CA . TYR A 1 90 ? -9.376 -2.213 -0.075 1.00 91.31 90 TYR A CA 1
ATOM 686 C C . TYR A 1 90 ? -10.018 -3.526 0.370 1.00 91.31 90 TYR A C 1
ATOM 688 O O . TYR A 1 90 ? -10.363 -4.383 -0.449 1.00 91.31 90 TYR A O 1
ATOM 696 N N . LYS A 1 91 ? -10.132 -3.704 1.684 1.00 92.06 91 LYS A N 1
ATOM 697 C CA . LYS A 1 91 ? -10.792 -4.856 2.286 1.00 92.06 91 LYS A CA 1
ATOM 698 C C . LYS A 1 91 ? -11.395 -4.448 3.619 1.00 92.06 91 LYS A C 1
ATOM 700 O O . LYS A 1 91 ? -10.666 -4.036 4.517 1.00 92.06 91 LYS A O 1
ATOM 705 N N . ASP A 1 92 ? -12.700 -4.640 3.735 1.00 92.88 92 ASP A N 1
ATOM 706 C CA . ASP A 1 92 ? -13.430 -4.341 4.960 1.00 92.88 92 ASP A CA 1
ATOM 707 C C . ASP A 1 92 ? -13.325 -5.499 5.958 1.00 92.88 92 ASP A C 1
ATOM 709 O O . ASP A 1 92 ? -13.222 -6.674 5.576 1.00 92.88 92 ASP A O 1
ATOM 713 N N . PHE A 1 93 ? -13.373 -5.154 7.242 1.00 92.31 93 PHE A N 1
ATOM 714 C CA . PHE A 1 93 ? -13.449 -6.091 8.357 1.00 92.31 93 PHE A CA 1
ATOM 715 C C . PHE A 1 93 ? -14.373 -5.536 9.445 1.00 92.31 93 PHE A C 1
ATOM 717 O O . PHE A 1 93 ? -14.677 -4.345 9.475 1.00 92.31 93 PHE A O 1
ATOM 724 N N . VAL A 1 94 ? -14.825 -6.416 10.335 1.00 91.62 94 VAL A N 1
ATOM 725 C CA . VAL A 1 94 ? -15.701 -6.073 11.459 1.00 91.62 94 VAL A CA 1
ATOM 726 C C . VAL A 1 94 ? -15.030 -6.537 12.743 1.00 91.62 94 VAL A C 1
ATOM 728 O O . VAL A 1 94 ? -14.524 -7.656 12.797 1.00 91.62 94 VAL A O 1
ATOM 731 N N . ILE A 1 95 ? -15.049 -5.687 13.767 1.00 89.75 95 ILE A N 1
ATOM 732 C CA . ILE A 1 95 ? -14.657 -6.042 15.132 1.00 89.75 95 ILE A CA 1
ATOM 733 C C . ILE A 1 95 ? -15.895 -5.910 16.013 1.00 89.75 95 ILE A C 1
ATOM 735 O O . ILE A 1 95 ? -16.635 -4.928 15.920 1.00 89.75 95 ILE A O 1
ATOM 739 N N . HIS A 1 96 ? -16.153 -6.913 16.848 1.00 89.38 96 HIS A N 1
ATOM 740 C CA . HIS A 1 96 ? -17.215 -6.816 17.837 1.00 89.38 96 HIS A CA 1
ATOM 741 C C . HIS A 1 96 ? -16.766 -5.935 18.998 1.00 89.38 96 HIS A C 1
ATOM 743 O O . HIS A 1 96 ? -15.700 -6.145 19.552 1.00 89.38 96 HIS A O 1
ATOM 749 N N . TRP A 1 97 ? -17.631 -5.019 19.432 1.00 84.06 97 TRP A N 1
ATOM 750 C CA . TRP A 1 97 ? -17.364 -4.109 20.553 1.00 84.06 97 TRP A CA 1
ATOM 751 C C . TRP A 1 97 ? -16.929 -4.805 21.852 1.00 84.06 97 TRP A C 1
ATOM 753 O O . TRP A 1 97 ? -16.213 -4.233 22.654 1.00 84.06 97 TRP A O 1
ATOM 763 N N . ARG A 1 98 ? -17.379 -6.045 22.078 1.00 87.44 98 ARG A N 1
ATOM 764 C CA . ARG A 1 98 ? -16.997 -6.832 23.263 1.00 87.44 98 ARG A CA 1
ATOM 765 C C . ARG A 1 98 ? -15.550 -7.332 23.226 1.00 87.44 98 ARG A C 1
ATOM 767 O O . ARG A 1 98 ? -15.051 -7.738 24.268 1.00 87.44 98 ARG A O 1
ATOM 774 N N . ASP A 1 99 ? -14.939 -7.334 22.046 1.00 83.25 99 ASP A N 1
ATOM 775 C CA . ASP A 1 99 ? -13.586 -7.833 21.799 1.00 83.25 99 ASP A CA 1
ATOM 776 C C . ASP A 1 99 ? -12.568 -6.686 21.642 1.00 83.25 99 ASP A C 1
ATOM 778 O O . ASP A 1 99 ? -11.394 -6.947 21.373 1.00 83.25 99 ASP A O 1
ATOM 782 N N . ILE A 1 100 ? -13.030 -5.435 21.768 1.00 75.00 100 ILE A N 1
ATOM 783 C CA . ILE A 1 100 ? -12.225 -4.204 21.791 1.00 75.00 100 ILE A CA 1
ATOM 784 C C . ILE A 1 100 ? -11.839 -3.909 23.238 1.00 75.00 100 ILE A C 1
ATOM 786 O O . ILE A 1 100 ? -10.639 -3.635 23.463 1.00 75.00 100 ILE A O 1
#

Sequence (100 aa):
MLVQNLLREDAPLAPNEWNSIDQAVVNTAKERLVCRRFISVFGPLGAGVQAICQDIFAGVDAGQMSLLGEEDIHPVHAETRSFKPIPIIYKDFVIHWRDI

Radius of gyration: 24.66 Å; chains: 1; bounding box: 51×33×66 Å

pLDDT: mean 83.99, std 12.31, range [33.03, 97.12]